Protein AF-A0A355XNL7-F1 (afdb_monomer_lite)

Sequence (136 aa):
MCKVYKLTLAQFTQFLLLFSLAITACKTPAPYTQKDAYKENVQYIKEQAYDNWNKRSNRKNAIVATFFLEKALSLEPDNLEIGLLLSRAYHFEAYYIEPDPAQKDSLFMMGARLATQIVEQSAAYQNAISSVQGDS

Radius of gyration: 28.94 Å; chains: 1; bounding box: 56×78×81 Å

Structure (mmCIF, N/CA/C/O backbone):
data_AF-A0A355XNL7-F1
#
_entry.id   AF-A0A355XNL7-F1
#
loop_
_atom_site.group_PDB
_atom_site.id
_atom_site.type_symbol
_atom_site.label_atom_id
_atom_site.label_alt_id
_atom_site.label_comp_id
_atom_site.label_asym_id
_atom_site.label_entity_id
_atom_site.label_seq_id
_atom_site.pdbx_PDB_ins_code
_atom_site.Cartn_x
_atom_site.Cartn_y
_atom_site.Cartn_z
_atom_site.occupancy
_atom_site.B_iso_or_equiv
_atom_site.auth_seq_id
_atom_site.auth_comp_id
_atom_site.auth_asym_id
_atom_site.auth_atom_id
_atom_site.pdbx_PDB_model_num
ATOM 1 N N . MET A 1 1 ? -17.190 47.965 56.931 1.00 42.31 1 MET A N 1
ATOM 2 C CA . MET A 1 1 ? -18.478 48.288 56.275 1.00 42.31 1 MET A CA 1
ATOM 3 C C . MET A 1 1 ? -18.794 47.196 55.257 1.00 42.31 1 MET A C 1
ATOM 5 O O . MET A 1 1 ? -18.202 47.198 54.187 1.00 42.31 1 MET A O 1
ATOM 9 N N . CYS A 1 2 ? -19.659 46.232 55.591 1.00 42.59 2 CYS A N 1
ATOM 10 C CA . CYS A 1 2 ? -20.098 45.204 54.638 1.00 42.59 2 CYS A CA 1
ATOM 11 C C . CYS A 1 2 ? -21.261 45.746 53.801 1.00 42.59 2 CYS A C 1
ATOM 13 O O . CYS A 1 2 ? -22.306 46.090 54.349 1.00 42.59 2 CYS A O 1
ATOM 15 N N . LYS A 1 3 ? -21.085 45.834 52.478 1.00 47.00 3 LYS A N 1
ATOM 16 C CA . LYS A 1 3 ? -22.185 46.138 51.555 1.00 47.00 3 LYS A CA 1
ATOM 17 C C . LYS A 1 3 ? -23.078 44.902 51.446 1.00 47.00 3 LYS A C 1
ATOM 19 O O . LYS A 1 3 ? -22.677 43.902 50.861 1.00 47.00 3 LYS A O 1
ATOM 24 N N . VAL A 1 4 ? -24.277 44.977 52.016 1.00 55.78 4 VAL A N 1
ATOM 25 C CA . VAL A 1 4 ? -25.323 43.964 51.827 1.00 55.78 4 VAL A CA 1
ATOM 26 C C . VAL A 1 4 ? -25.991 44.245 50.483 1.00 55.78 4 VAL A C 1
ATOM 28 O O . VAL A 1 4 ? -26.731 45.218 50.341 1.00 55.78 4 VAL A O 1
ATOM 31 N N . TYR A 1 5 ? -25.690 43.433 49.472 1.00 61.84 5 TYR A N 1
ATOM 32 C CA . TYR A 1 5 ? -26.332 43.538 48.164 1.00 61.84 5 TYR A CA 1
ATOM 33 C C . TYR A 1 5 ? -27.749 42.956 48.243 1.00 61.84 5 TYR A C 1
ATOM 35 O O . TYR A 1 5 ? -27.927 41.780 48.554 1.00 61.84 5 TYR A O 1
ATOM 43 N N . LYS A 1 6 ? -28.769 43.778 47.964 1.00 60.31 6 LYS A N 1
ATOM 44 C CA . LYS A 1 6 ? -30.149 43.305 47.786 1.00 60.31 6 LYS A CA 1
ATOM 45 C C . LYS A 1 6 ? -30.273 42.707 46.390 1.00 60.31 6 LYS A C 1
ATOM 47 O O . LYS A 1 6 ? -30.495 43.433 45.425 1.00 60.31 6 LYS A O 1
ATOM 52 N N . LEU A 1 7 ? -30.084 41.398 46.288 1.00 64.25 7 LEU A N 1
ATOM 53 C CA . LEU A 1 7 ? -30.334 40.670 45.051 1.00 64.25 7 LEU A CA 1
ATOM 54 C C . LEU A 1 7 ? -31.850 40.574 44.845 1.00 64.25 7 LEU A C 1
ATOM 56 O O . LEU A 1 7 ? -32.567 40.111 45.733 1.00 64.25 7 LEU A O 1
ATOM 60 N N . THR A 1 8 ? -32.359 41.039 43.705 1.00 74.81 8 THR A N 1
ATOM 61 C CA . THR A 1 8 ? -33.786 40.877 43.398 1.00 74.81 8 THR A CA 1
ATOM 62 C C . THR A 1 8 ? -34.079 39.419 43.040 1.00 74.81 8 THR A C 1
ATOM 64 O O . THR A 1 8 ? -33.211 38.703 42.535 1.00 74.81 8 THR A O 1
ATOM 67 N N . LEU A 1 9 ? -35.316 38.963 43.265 1.00 72.06 9 LEU A N 1
ATOM 68 C CA . LEU A 1 9 ? -35.739 37.600 42.914 1.00 72.06 9 LEU A CA 1
ATOM 69 C C . LEU A 1 9 ? -35.471 37.277 41.428 1.00 72.06 9 LEU A C 1
ATOM 71 O O . LEU A 1 9 ? -35.090 36.158 41.091 1.00 72.06 9 LEU A O 1
ATOM 75 N N . ALA A 1 10 ? -35.585 38.280 40.550 1.00 75.31 10 ALA A N 1
ATOM 76 C CA . ALA A 1 10 ? -35.262 38.181 39.125 1.00 75.31 10 ALA A CA 1
ATOM 77 C C . ALA A 1 10 ? -33.758 37.962 38.860 1.00 75.31 10 ALA A C 1
ATOM 79 O O . ALA A 1 10 ? -33.381 37.128 38.044 1.00 75.31 10 ALA A O 1
ATOM 80 N N . GLN A 1 11 ? -32.878 38.661 39.584 1.00 78.19 11 GLN A N 1
ATOM 81 C CA . GLN A 1 11 ? -31.426 38.482 39.458 1.00 78.19 11 GLN A CA 1
ATOM 82 C C . GLN A 1 11 ? -30.971 37.111 39.974 1.00 78.19 11 GLN A C 1
ATOM 84 O O . GLN A 1 11 ? -30.107 36.477 39.370 1.00 78.19 11 GLN A O 1
ATOM 89 N N . PHE A 1 12 ? -31.580 36.626 41.060 1.00 80.56 12 PHE A N 1
ATOM 90 C CA . PHE A 1 12 ? -31.296 35.297 41.604 1.00 80.56 12 PHE A CA 1
ATOM 91 C C . PHE A 1 12 ? -31.745 34.176 40.654 1.00 80.56 12 PHE A C 1
ATOM 93 O O . PHE A 1 12 ? -30.998 33.232 40.405 1.00 80.56 12 PHE A O 1
ATOM 100 N N . THR A 1 13 ? -32.942 34.303 40.075 1.00 80.62 13 THR A N 1
ATOM 101 C CA . THR A 1 13 ? -33.485 33.324 39.116 1.00 80.62 13 THR A CA 1
ATOM 102 C C . THR A 1 13 ? -32.708 33.302 37.801 1.00 80.62 13 THR A C 1
ATOM 104 O O . THR A 1 13 ? -32.428 32.223 37.284 1.00 80.62 13 THR A O 1
ATOM 107 N N . GLN A 1 14 ? -32.274 34.459 37.293 1.00 84.56 14 GLN A N 1
ATOM 108 C CA . GLN A 1 14 ? -31.421 34.535 36.105 1.00 84.56 14 GLN A CA 1
ATOM 109 C C . GLN A 1 14 ? -30.044 33.895 36.337 1.00 84.56 14 GLN A C 1
ATOM 111 O O . GLN A 1 14 ? -29.546 33.176 35.471 1.00 84.56 14 GLN A O 1
ATOM 116 N N . PHE A 1 15 ? -29.446 34.102 37.514 1.00 85.31 15 PHE A N 1
ATOM 117 C CA . PHE A 1 15 ? -28.185 33.457 37.878 1.00 85.31 15 PHE A CA 1
ATOM 118 C C . PHE A 1 15 ? -28.332 31.931 37.967 1.00 85.31 15 PHE A C 1
ATOM 120 O O . PHE A 1 15 ? -27.521 31.203 37.400 1.00 85.31 15 PHE A O 1
ATOM 127 N N . LEU A 1 16 ? -29.402 31.441 38.601 1.00 84.81 16 LEU A N 1
ATOM 128 C CA . LEU A 1 16 ? -29.718 30.010 38.675 1.00 84.81 16 LEU A CA 1
ATOM 129 C C . LEU A 1 16 ? -29.936 29.377 37.295 1.00 84.81 16 LEU A C 1
ATOM 131 O O . LEU A 1 16 ? -29.438 28.281 37.048 1.00 84.81 16 LEU A O 1
ATOM 135 N N . LEU A 1 17 ? -30.627 30.069 36.385 1.00 85.19 17 LEU A N 1
ATOM 136 C CA . LEU A 1 17 ? -30.837 29.603 35.012 1.00 85.19 17 LEU A CA 1
ATOM 137 C C . LEU A 1 17 ? -29.513 29.465 34.254 1.00 85.19 17 LEU A C 1
ATOM 139 O O . LEU A 1 17 ? -29.238 28.403 33.698 1.00 85.19 17 LEU A O 1
ATOM 143 N N . LEU A 1 18 ? -28.662 30.493 34.289 1.00 84.56 18 LEU A N 1
ATOM 144 C CA . LEU A 1 18 ? -27.345 30.455 33.645 1.00 84.56 18 LEU A CA 1
ATOM 145 C C . LEU A 1 18 ? -26.448 29.360 34.237 1.00 84.56 18 LEU A C 1
ATOM 147 O O . LEU A 1 18 ? -25.760 28.659 33.498 1.00 84.56 18 LEU A O 1
ATOM 151 N N . PHE A 1 19 ? -26.503 29.165 35.555 1.00 82.62 19 PHE A N 1
ATOM 152 C CA . PHE A 1 19 ? -25.754 28.110 36.230 1.00 82.62 19 PHE A CA 1
ATOM 153 C C . PHE A 1 19 ? -26.265 26.716 35.833 1.00 82.62 19 PHE A C 1
ATOM 155 O O . PHE A 1 19 ? -25.475 25.841 35.493 1.00 82.62 19 PHE A O 1
ATOM 162 N N . SER A 1 20 ? -27.585 26.514 35.771 1.00 81.94 20 SER A N 1
ATOM 163 C CA . SER A 1 20 ? -28.185 25.243 35.339 1.00 81.94 20 SER A CA 1
ATOM 164 C C . SER A 1 20 ? -27.877 24.892 33.874 1.00 81.94 20 SER A C 1
ATOM 166 O O . SER A 1 20 ? -27.608 23.729 33.561 1.00 81.94 20 SER A O 1
ATOM 168 N N . LEU A 1 21 ? -27.824 25.891 32.986 1.00 80.56 21 LEU A N 1
ATOM 169 C CA . LEU A 1 21 ? -27.401 25.732 31.590 1.00 80.56 21 LEU A CA 1
ATOM 170 C C . LEU A 1 21 ? -25.918 25.351 31.485 1.00 80.56 21 LEU A C 1
ATOM 172 O O . LEU A 1 21 ? -25.564 24.487 30.688 1.00 80.56 21 LEU A O 1
ATOM 176 N N . ALA A 1 22 ? -25.057 25.932 32.324 1.00 78.56 22 ALA A N 1
ATOM 177 C CA . ALA A 1 22 ? -23.636 25.593 32.356 1.00 78.56 22 ALA A CA 1
ATOM 178 C C . ALA A 1 22 ? -23.378 24.152 32.839 1.00 78.56 22 ALA A C 1
ATOM 180 O O . ALA A 1 22 ? -22.511 23.473 32.294 1.00 78.56 22 ALA A O 1
ATOM 181 N N . ILE A 1 23 ? -24.147 23.653 33.818 1.00 74.81 23 ILE A N 1
ATOM 182 C CA . ILE A 1 23 ? -23.968 22.287 34.351 1.00 74.81 23 ILE A CA 1
ATOM 183 C C . ILE A 1 23 ? -24.531 21.224 33.390 1.00 74.81 23 ILE A C 1
ATOM 185 O O . ILE A 1 23 ? -24.000 20.119 33.304 1.00 74.81 23 ILE A O 1
ATOM 189 N N . THR A 1 24 ? -25.591 21.541 32.641 1.00 72.75 24 THR A N 1
ATOM 190 C CA . THR A 1 24 ? -26.227 20.593 31.705 1.00 72.75 24 THR A CA 1
ATOM 191 C C . THR A 1 24 ? -25.536 20.508 30.339 1.00 72.75 24 THR A C 1
ATOM 193 O O . THR A 1 24 ? -25.801 19.569 29.586 1.00 72.75 24 THR A O 1
ATOM 196 N N . ALA A 1 25 ? -24.620 21.432 30.029 1.00 70.75 25 ALA A N 1
ATOM 197 C CA . ALA A 1 25 ? -23.900 21.477 28.754 1.00 70.75 25 ALA A CA 1
ATOM 198 C C . ALA A 1 25 ? -22.768 20.436 28.622 1.00 70.75 25 ALA A C 1
ATOM 200 O O . ALA A 1 25 ? -22.375 20.106 27.504 1.00 70.75 25 ALA A O 1
ATOM 201 N N . CYS A 1 26 ? -22.265 19.869 29.723 1.00 66.50 26 CYS A N 1
ATOM 202 C CA . CYS A 1 26 ? -21.217 18.846 29.686 1.00 66.50 26 CYS A CA 1
ATOM 203 C C . CYS A 1 26 ? -21.810 17.433 29.741 1.00 66.50 26 CYS A C 1
ATOM 205 O O . CYS A 1 26 ? -21.782 16.771 30.776 1.00 66.50 26 CYS A O 1
ATOM 207 N N . LYS A 1 27 ? -22.318 16.938 28.609 1.00 70.12 27 LYS A N 1
ATOM 208 C CA . LYS A 1 27 ? -22.436 15.487 28.410 1.00 70.12 27 LYS A CA 1
ATOM 209 C C . LYS A 1 27 ? -21.090 14.974 27.912 1.00 70.12 27 LYS A C 1
ATOM 211 O O . LYS A 1 27 ? -20.725 15.230 26.768 1.00 70.12 27 LYS A O 1
ATOM 216 N N . THR A 1 28 ? -20.349 14.266 28.759 1.00 67.62 28 THR A N 1
ATOM 217 C CA . THR A 1 28 ? -19.216 13.470 28.284 1.00 67.62 28 THR A CA 1
ATOM 218 C C . THR A 1 28 ? -19.762 12.367 27.372 1.00 67.62 28 THR A C 1
ATOM 220 O O . THR A 1 28 ? -20.700 11.668 27.773 1.00 67.62 28 THR A O 1
ATOM 223 N N . PRO A 1 29 ? -19.248 12.214 26.136 1.00 71.88 29 PRO A N 1
ATOM 224 C CA . PRO A 1 29 ? -19.605 11.080 25.295 1.00 71.88 29 PRO A CA 1
ATOM 225 C C . PRO A 1 29 ? -19.351 9.778 26.056 1.00 71.88 29 PRO A C 1
ATOM 227 O O . PRO A 1 29 ? -18.429 9.706 26.876 1.00 71.88 29 PRO A O 1
ATOM 230 N N . ALA A 1 30 ? -20.165 8.754 25.797 1.00 73.50 30 ALA A N 1
ATOM 231 C CA . ALA A 1 30 ? -19.882 7.429 26.331 1.00 73.50 30 ALA A CA 1
ATOM 232 C C . ALA A 1 30 ? -18.456 7.020 25.912 1.00 73.50 30 ALA A C 1
ATOM 234 O O . ALA A 1 30 ? -18.074 7.281 24.767 1.00 73.50 30 ALA A O 1
ATOM 235 N N . PRO A 1 31 ? -17.654 6.425 26.814 1.00 74.88 31 PRO A N 1
ATOM 236 C CA . PRO A 1 31 ? -16.321 5.974 26.453 1.00 74.88 31 PRO A CA 1
ATOM 237 C C . PRO A 1 31 ? -16.431 4.980 25.298 1.00 74.88 31 PRO A C 1
ATOM 239 O O . PRO A 1 31 ? -17.301 4.106 25.304 1.00 74.88 31 PRO A O 1
ATOM 242 N N . TYR A 1 32 ? -15.557 5.133 24.306 1.00 77.50 32 TYR A N 1
ATOM 243 C CA . TYR A 1 32 ? -15.502 4.228 23.169 1.00 77.50 32 TYR A CA 1
ATOM 244 C C . TYR A 1 32 ? -15.388 2.782 23.636 1.00 77.50 32 TYR A C 1
ATOM 246 O O . TYR A 1 32 ? -14.586 2.458 24.518 1.00 77.50 32 TYR A O 1
ATOM 254 N N . THR A 1 33 ? -16.156 1.891 23.010 1.00 89.31 33 THR A N 1
ATOM 255 C CA . THR A 1 33 ? -15.869 0.467 23.162 1.00 89.31 33 THR A CA 1
ATOM 256 C C . THR A 1 33 ? -14.512 0.175 22.524 1.00 89.31 33 THR A C 1
ATOM 258 O O . THR A 1 33 ? -14.086 0.860 21.593 1.00 89.31 33 THR A O 1
ATOM 261 N N . GLN A 1 34 ? -13.829 -0.878 22.975 1.00 89.88 34 GLN A N 1
ATOM 262 C CA . GLN A 1 34 ? -12.566 -1.302 22.362 1.00 89.88 34 GLN A CA 1
ATOM 263 C C . GLN A 1 34 ? -12.706 -1.524 20.844 1.00 89.88 34 GLN A C 1
ATOM 265 O O . GLN A 1 34 ? -11.791 -1.221 20.081 1.00 89.88 34 GLN A O 1
ATOM 270 N N . LYS A 1 35 ? -13.865 -2.029 20.402 1.00 91.69 35 LYS A N 1
ATOM 271 C CA . LYS A 1 35 ? -14.172 -2.250 18.986 1.00 91.69 35 LYS A CA 1
ATOM 272 C C . LYS A 1 35 ? -14.281 -0.936 18.216 1.00 91.69 35 LYS A C 1
ATOM 274 O O . LYS A 1 35 ? -13.776 -0.854 17.099 1.00 91.69 35 LYS A O 1
ATOM 279 N N . ASP A 1 36 ? -14.927 0.068 18.797 1.00 92.06 36 ASP A N 1
ATOM 280 C CA . ASP A 1 36 ? -15.087 1.372 18.154 1.00 92.06 36 ASP A CA 1
ATOM 281 C C . ASP A 1 36 ? -13.748 2.110 18.092 1.00 92.06 36 ASP A C 1
ATOM 283 O O . ASP A 1 36 ? -13.361 2.570 17.023 1.00 92.06 36 ASP A O 1
ATOM 287 N N . ALA A 1 37 ? -12.973 2.089 19.1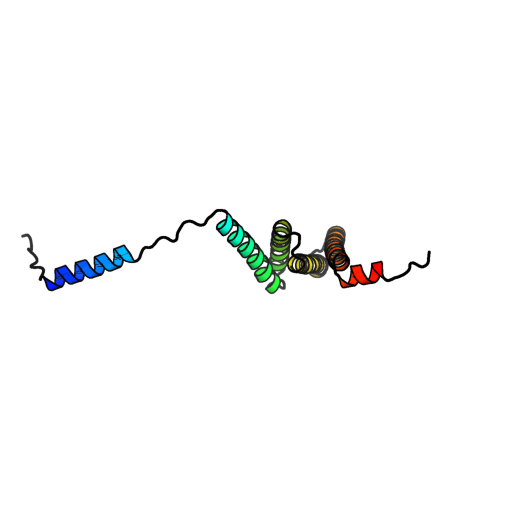80 1.00 90.06 37 ALA A N 1
ATOM 288 C CA . ALA A 1 37 ? -11.623 2.650 19.207 1.00 90.06 37 ALA A CA 1
ATOM 289 C C . ALA A 1 37 ? -10.691 1.985 18.176 1.00 90.06 37 ALA A C 1
ATOM 291 O O . ALA A 1 37 ? -9.912 2.662 17.506 1.00 90.06 37 ALA A O 1
ATOM 292 N N . TYR A 1 38 ? -10.779 0.660 18.008 1.00 93.25 38 TYR A N 1
ATOM 293 C CA . TYR A 1 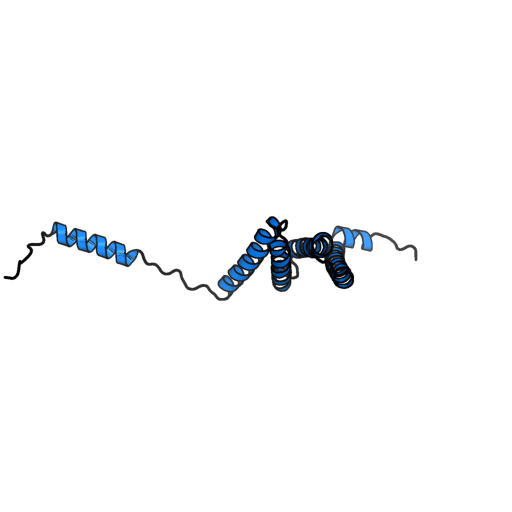38 ? -10.026 -0.045 16.970 1.00 93.25 38 TYR A CA 1
ATOM 294 C C . TYR A 1 38 ? -10.416 0.435 15.568 1.00 93.25 38 TYR A C 1
ATOM 296 O O . TYR A 1 38 ? -9.539 0.763 14.773 1.00 93.25 38 TYR A O 1
ATOM 304 N N . LYS A 1 39 ? -11.719 0.521 15.271 1.00 94.94 39 LYS A N 1
ATOM 305 C CA . LYS A 1 39 ? -12.211 0.994 13.968 1.00 94.94 39 LYS A CA 1
ATOM 306 C C . LYS A 1 39 ? -11.765 2.420 13.663 1.00 94.94 39 LYS A C 1
ATOM 308 O O . LYS A 1 39 ? -11.319 2.676 12.549 1.00 94.94 39 LYS A O 1
ATOM 313 N N . GLU A 1 40 ? -11.857 3.323 14.635 1.00 94.12 40 GLU A N 1
ATOM 314 C CA . GLU A 1 40 ? -11.390 4.702 14.472 1.00 94.12 40 GLU A CA 1
ATOM 315 C C . GLU A 1 40 ? -9.883 4.764 14.219 1.00 94.12 40 GLU A C 1
ATOM 317 O O . GLU A 1 40 ? -9.440 5.519 13.360 1.00 94.12 40 GLU A O 1
ATOM 322 N N . ASN A 1 41 ? -9.090 3.923 14.887 1.00 95.75 41 ASN A N 1
ATOM 323 C CA . ASN A 1 41 ? -7.651 3.853 14.645 1.00 95.75 41 ASN A CA 1
ATOM 324 C C . ASN A 1 41 ? -7.327 3.346 13.227 1.00 95.75 41 ASN A C 1
ATOM 326 O O . ASN A 1 41 ? -6.508 3.941 12.528 1.00 95.75 41 ASN A O 1
ATOM 330 N N . VAL A 1 42 ? -8.002 2.287 12.762 1.00 97.12 42 VAL A N 1
ATOM 331 C CA . VAL A 1 42 ? -7.844 1.809 11.375 1.00 97.12 42 VAL A CA 1
ATOM 332 C C . VAL A 1 42 ? -8.230 2.906 10.380 1.00 97.12 42 VAL A C 1
ATOM 334 O O . VAL A 1 42 ? -7.521 3.131 9.400 1.00 97.12 42 VAL A O 1
ATOM 337 N N . GLN A 1 43 ? -9.321 3.625 10.641 1.00 97.88 43 GLN A N 1
ATOM 338 C CA . GLN A 1 43 ? -9.768 4.721 9.789 1.00 97.88 43 GLN A CA 1
ATOM 339 C C . GLN A 1 43 ? -8.760 5.878 9.759 1.00 97.88 43 GLN A C 1
ATOM 341 O O . GLN A 1 43 ? -8.397 6.337 8.678 1.00 97.88 43 GLN A O 1
ATOM 346 N N . TYR A 1 44 ? -8.233 6.276 10.916 1.00 98.06 44 TYR A N 1
ATOM 347 C CA . TYR A 1 44 ? -7.185 7.287 11.023 1.00 98.06 44 TYR A CA 1
ATOM 348 C C . TYR A 1 44 ? -5.938 6.904 10.213 1.00 98.06 44 TYR A C 1
ATOM 350 O O . TYR A 1 44 ? -5.413 7.718 9.457 1.00 98.06 44 TYR A O 1
ATOM 358 N N . ILE A 1 45 ? -5.485 5.650 10.312 1.00 98.69 45 ILE A N 1
ATOM 359 C CA . ILE A 1 45 ? -4.341 5.138 9.540 1.00 98.69 45 ILE A CA 1
ATOM 360 C C . ILE A 1 45 ? -4.586 5.278 8.030 1.00 98.69 45 ILE A C 1
ATOM 362 O O . ILE A 1 45 ? -3.704 5.749 7.309 1.00 98.69 45 ILE A O 1
ATOM 366 N N . LYS A 1 46 ? -5.787 4.926 7.550 1.00 98.56 46 LYS A N 1
ATOM 367 C CA . LYS A 1 46 ? -6.164 5.073 6.133 1.00 98.56 46 LYS A CA 1
ATOM 368 C C . LYS A 1 46 ? -6.187 6.535 5.694 1.00 98.56 46 LYS A C 1
ATOM 370 O O . LYS A 1 46 ? -5.671 6.869 4.632 1.00 98.56 46 LYS A O 1
ATOM 375 N N . GLU A 1 47 ? -6.723 7.424 6.521 1.00 98.56 47 GLU A N 1
ATOM 376 C CA . GLU A 1 47 ? -6.738 8.861 6.234 1.00 98.56 47 GLU A CA 1
ATOM 377 C C . GLU A 1 47 ? -5.326 9.441 6.140 1.00 98.56 47 GLU A C 1
ATOM 379 O O . GLU A 1 47 ? -5.035 10.192 5.208 1.00 98.56 47 GLU A O 1
ATOM 384 N N . GLN A 1 48 ? -4.423 9.041 7.042 1.00 98.69 48 GLN A N 1
ATOM 385 C CA . GLN A 1 48 ? -3.022 9.449 6.972 1.00 98.69 48 GLN A CA 1
ATOM 386 C C . GLN A 1 48 ? -2.339 8.936 5.700 1.00 98.69 48 GLN A C 1
ATOM 388 O O . GLN A 1 48 ? -1.612 9.698 5.061 1.00 98.69 48 GLN A O 1
ATOM 393 N N . ALA A 1 49 ? -2.596 7.688 5.295 1.00 98.56 49 ALA A N 1
ATOM 394 C CA . ALA A 1 49 ? -2.098 7.145 4.033 1.00 98.56 49 ALA A CA 1
ATOM 395 C C . ALA A 1 49 ? -2.549 7.993 2.833 1.00 98.56 49 ALA A C 1
ATOM 397 O O . ALA A 1 49 ? -1.722 8.438 2.032 1.00 98.56 49 ALA A O 1
ATOM 398 N N . TYR A 1 50 ? -3.852 8.260 2.723 1.00 98.69 50 TYR A N 1
ATOM 399 C CA . TYR A 1 50 ? -4.425 8.969 1.579 1.00 98.69 50 TYR A CA 1
ATOM 400 C C . TYR A 1 50 ? -4.028 10.446 1.526 1.00 98.69 50 TYR A C 1
ATOM 402 O O . TYR A 1 50 ? -3.666 10.943 0.458 1.00 98.69 50 TYR A O 1
ATOM 410 N N . ASP A 1 51 ? -4.049 11.153 2.658 1.00 98.69 51 ASP A N 1
ATOM 411 C CA . ASP A 1 51 ? -3.666 12.566 2.711 1.00 98.69 51 ASP A CA 1
ATOM 412 C C . ASP A 1 51 ? -2.201 12.769 2.294 1.00 98.69 51 ASP A C 1
ATOM 414 O O . ASP A 1 51 ? -1.890 13.640 1.473 1.00 98.69 51 ASP A O 1
ATOM 418 N N . ASN A 1 52 ? -1.303 11.909 2.781 1.00 98.81 52 ASN A N 1
ATOM 419 C CA . ASN A 1 52 ? 0.105 11.946 2.400 1.00 98.81 52 ASN A CA 1
ATOM 420 C C . ASN A 1 52 ? 0.311 11.546 0.930 1.00 98.81 52 ASN A C 1
ATOM 422 O O . ASN A 1 52 ? 1.062 12.215 0.214 1.00 98.81 52 ASN A O 1
ATOM 426 N N . TRP A 1 53 ? -0.402 10.530 0.433 1.00 98.69 53 TRP A N 1
ATOM 427 C CA . TRP A 1 53 ? -0.321 10.117 -0.972 1.00 98.69 53 TRP A CA 1
ATOM 428 C C . TRP A 1 53 ? -0.757 11.224 -1.942 1.00 98.69 53 TRP A C 1
ATOM 430 O O . TRP A 1 53 ? -0.141 11.449 -2.992 1.00 98.69 53 TRP A O 1
ATOM 440 N N . ASN A 1 54 ? -1.800 11.970 -1.581 1.00 98.56 54 ASN A N 1
ATOM 441 C CA . ASN A 1 54 ? -2.270 13.109 -2.368 1.00 98.56 54 ASN A CA 1
ATOM 442 C C . ASN A 1 54 ? -1.236 14.245 -2.419 1.00 98.56 54 ASN A C 1
ATOM 444 O O . ASN A 1 54 ? -1.217 15.021 -3.373 1.00 98.56 54 ASN A O 1
ATOM 448 N N . LYS A 1 55 ? -0.318 14.296 -1.448 1.00 98.56 55 LYS A N 1
ATOM 449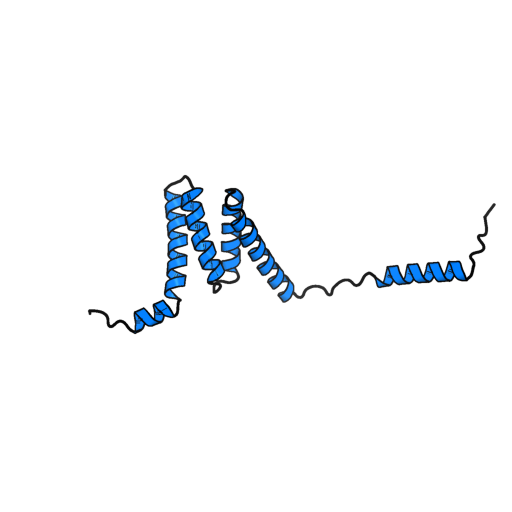 C CA . LYS A 1 55 ? 0.785 15.264 -1.356 1.00 98.56 55 LYS A CA 1
ATOM 450 C C . LYS A 1 55 ? 2.149 14.656 -1.719 1.00 98.56 55 LYS A C 1
ATOM 452 O O . LYS A 1 55 ? 3.179 15.256 -1.401 1.00 98.56 55 LYS A O 1
ATOM 457 N N . ARG A 1 56 ? 2.178 13.497 -2.396 1.00 98.38 56 ARG A N 1
ATOM 458 C CA . ARG A 1 56 ? 3.398 12.715 -2.712 1.00 98.38 56 ARG A CA 1
ATOM 459 C C . ARG A 1 56 ? 4.440 13.425 -3.575 1.00 98.38 56 ARG A C 1
ATOM 461 O O . ARG A 1 56 ? 5.571 12.963 -3.662 1.00 98.38 56 ARG A O 1
ATOM 468 N N . SER A 1 57 ? 4.088 14.536 -4.225 1.00 97.25 57 SER A N 1
ATOM 469 C CA . SER A 1 57 ? 5.077 15.388 -4.901 1.00 97.25 57 SER A CA 1
ATOM 470 C C . SER A 1 57 ? 6.165 15.862 -3.930 1.00 97.25 57 SER A C 1
ATOM 472 O O . SER A 1 57 ? 7.309 16.068 -4.328 1.00 97.25 57 SER A O 1
ATOM 474 N N . ASN A 1 58 ? 5.836 15.969 -2.639 1.00 98.25 58 ASN A N 1
ATOM 475 C CA . ASN A 1 58 ? 6.820 16.030 -1.575 1.00 98.25 58 ASN A CA 1
ATOM 476 C C . ASN A 1 58 ? 7.312 14.613 -1.229 1.00 98.25 58 ASN A C 1
ATOM 478 O O . ASN A 1 58 ? 6.543 13.781 -0.744 1.00 98.25 58 ASN A O 1
ATOM 482 N N . ARG A 1 59 ? 8.620 14.380 -1.398 1.00 97.69 59 ARG A N 1
ATOM 483 C CA . ARG A 1 59 ? 9.296 13.105 -1.104 1.00 97.69 59 ARG A CA 1
ATOM 484 C C . ARG A 1 59 ? 8.943 12.528 0.269 1.00 97.69 59 ARG A C 1
ATOM 486 O O . ARG A 1 59 ? 8.699 11.334 0.381 1.00 97.69 59 ARG A O 1
ATOM 493 N N . LYS A 1 60 ? 8.908 13.360 1.313 1.00 98.00 60 LYS A N 1
ATOM 494 C CA . LYS A 1 60 ? 8.612 12.903 2.676 1.00 98.00 60 LYS A CA 1
ATOM 495 C C . LYS A 1 60 ? 7.183 12.375 2.781 1.00 98.00 60 LYS A C 1
ATOM 497 O O . LYS A 1 60 ? 6.971 11.344 3.404 1.00 98.00 60 LYS A O 1
ATOM 502 N N . ASN A 1 61 ? 6.226 13.053 2.153 1.00 98.75 61 ASN A N 1
ATOM 503 C CA . ASN A 1 61 ? 4.836 12.605 2.159 1.00 98.75 61 ASN A CA 1
ATOM 504 C C . ASN A 1 61 ? 4.673 11.292 1.388 1.00 98.75 61 ASN A C 1
ATOM 506 O O . ASN A 1 61 ? 3.920 10.440 1.828 1.00 98.75 61 ASN A O 1
ATOM 510 N N . ALA A 1 62 ? 5.401 11.081 0.288 1.00 98.62 62 ALA A N 1
ATOM 511 C CA . ALA A 1 62 ? 5.371 9.794 -0.411 1.00 98.62 62 ALA A CA 1
ATO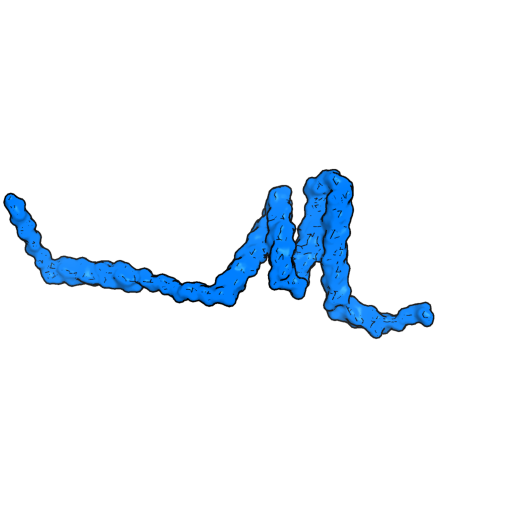M 512 C C . ALA A 1 62 ? 5.825 8.634 0.495 1.00 98.62 62 ALA A C 1
ATOM 514 O O . ALA A 1 62 ? 5.095 7.659 0.628 1.00 98.62 62 ALA A O 1
ATOM 515 N N . ILE A 1 63 ? 6.956 8.797 1.192 1.00 98.44 63 ILE A N 1
ATOM 516 C CA . ILE A 1 6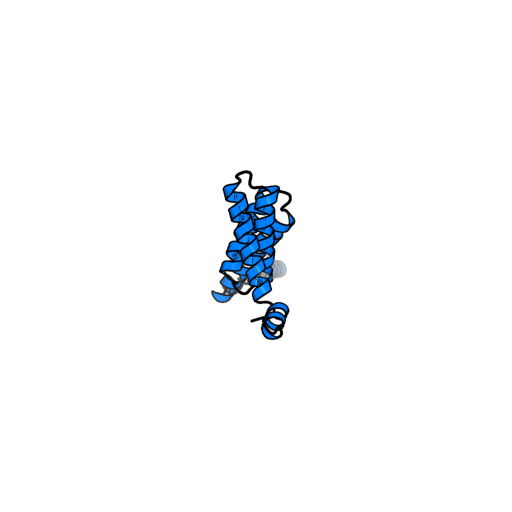3 ? 7.488 7.792 2.132 1.00 98.44 63 ILE A CA 1
ATOM 517 C C . ILE A 1 63 ? 6.504 7.534 3.283 1.00 98.44 63 ILE A C 1
ATOM 519 O O . ILE A 1 63 ? 6.220 6.395 3.647 1.00 98.44 63 ILE A O 1
ATOM 523 N N . VAL A 1 64 ? 5.943 8.602 3.858 1.00 98.69 64 VAL A N 1
ATOM 524 C CA . VAL A 1 64 ? 4.952 8.490 4.939 1.00 98.69 64 VAL A CA 1
ATOM 525 C C . VAL A 1 64 ? 3.670 7.812 4.448 1.00 98.69 64 VAL A C 1
ATOM 527 O O . VAL A 1 64 ? 3.081 7.022 5.184 1.00 98.69 64 VAL A O 1
ATOM 530 N N . ALA A 1 65 ? 3.244 8.081 3.211 1.00 98.81 65 ALA A N 1
ATOM 531 C CA . ALA A 1 65 ? 2.094 7.417 2.616 1.00 98.81 65 ALA A CA 1
ATOM 532 C C . ALA A 1 65 ? 2.320 5.906 2.529 1.00 98.81 65 ALA A C 1
ATOM 534 O O . ALA A 1 65 ? 1.474 5.156 3.004 1.00 98.81 65 ALA A O 1
ATOM 535 N N . THR A 1 66 ? 3.464 5.462 2.001 1.00 98.81 66 THR A N 1
ATOM 536 C CA . THR A 1 66 ? 3.814 4.035 1.919 1.00 98.81 66 THR A CA 1
ATOM 537 C C . THR A 1 66 ? 3.813 3.380 3.291 1.00 98.81 66 THR A C 1
ATOM 539 O O . THR A 1 66 ? 3.159 2.358 3.463 1.00 98.81 66 THR A O 1
ATOM 542 N N . PHE A 1 67 ? 4.423 4.011 4.298 1.00 98.62 67 PHE A N 1
ATOM 543 C CA . PHE A 1 67 ? 4.402 3.505 5.673 1.00 98.62 67 PHE A CA 1
ATOM 544 C C . PHE A 1 67 ? 2.974 3.287 6.205 1.00 98.62 67 PHE A C 1
ATOM 546 O O . PHE A 1 67 ? 2.650 2.232 6.758 1.00 98.62 67 PHE A O 1
ATOM 553 N N . PHE A 1 68 ? 2.085 4.271 6.040 1.00 98.81 68 PHE A N 1
ATOM 554 C CA . PHE A 1 68 ? 0.702 4.119 6.494 1.00 98.81 68 PHE A CA 1
ATOM 555 C C . PHE A 1 68 ? -0.086 3.116 5.647 1.00 98.81 68 PHE A C 1
ATOM 557 O O . PHE A 1 68 ? -0.942 2.428 6.196 1.00 98.81 68 PHE A O 1
ATOM 564 N N . LEU A 1 69 ? 0.211 2.983 4.353 1.00 98.88 69 LEU A N 1
ATOM 565 C CA . LEU A 1 69 ? -0.394 1.979 3.476 1.00 98.88 69 LEU A CA 1
ATOM 566 C C . LEU A 1 69 ? 0.009 0.555 3.872 1.00 98.88 69 LEU A C 1
ATOM 568 O O . LEU A 1 69 ? -0.860 -0.308 3.962 1.00 98.88 69 LEU A O 1
ATOM 572 N N . GLU A 1 70 ? 1.285 0.314 4.184 1.00 98.62 70 GLU A N 1
ATOM 573 C CA . GLU A 1 70 ? 1.759 -0.963 4.737 1.00 98.62 70 GLU A CA 1
ATOM 574 C C . GLU A 1 70 ? 1.010 -1.301 6.025 1.00 98.62 70 GLU A C 1
ATOM 576 O O . GLU A 1 70 ? 0.512 -2.417 6.208 1.00 98.62 70 GLU A O 1
ATOM 581 N N . LYS A 1 71 ? 0.869 -0.310 6.913 1.00 98.62 71 LYS A N 1
ATOM 582 C CA . LYS A 1 71 ? 0.140 -0.500 8.162 1.00 98.62 71 LYS A CA 1
ATOM 583 C C . LYS A 1 71 ? -1.340 -0.779 7.919 1.00 98.62 71 LYS A C 1
ATOM 585 O O . LYS A 1 71 ? -1.888 -1.678 8.556 1.00 98.62 71 LYS A O 1
ATOM 590 N N . ALA A 1 72 ? -1.976 -0.042 7.017 1.00 98.50 72 ALA A N 1
ATOM 591 C CA . ALA A 1 72 ? -3.381 -0.219 6.686 1.00 98.50 72 ALA A CA 1
ATOM 592 C C . ALA A 1 72 ? -3.640 -1.613 6.097 1.00 98.50 72 ALA A C 1
ATOM 594 O O . ALA A 1 72 ? -4.541 -2.307 6.562 1.00 98.50 72 ALA A O 1
ATOM 595 N N . LEU A 1 73 ? -2.793 -2.070 5.169 1.00 98.12 73 LEU A N 1
ATOM 596 C CA . LEU A 1 73 ? -2.899 -3.405 4.581 1.00 98.12 73 LEU A CA 1
ATOM 597 C C . LEU A 1 73 ? -2.655 -4.507 5.621 1.00 98.12 73 LEU A C 1
ATOM 599 O O . LEU A 1 73 ? -3.332 -5.524 5.605 1.00 98.12 73 LEU A O 1
ATOM 603 N N . SER A 1 74 ? -1.748 -4.298 6.584 1.00 98.06 74 SER A N 1
ATOM 604 C CA . SER A 1 74 ? -1.541 -5.265 7.676 1.00 98.06 74 SER A CA 1
ATOM 605 C C . SER A 1 74 ? -2.773 -5.451 8.576 1.00 98.06 74 SER A C 1
ATOM 607 O O . SER A 1 74 ? -2.918 -6.490 9.216 1.00 98.06 74 SER A O 1
ATOM 609 N N . LEU A 1 75 ? -3.641 -4.435 8.656 1.00 97.44 75 LEU A N 1
ATOM 610 C CA . LEU A 1 75 ? -4.871 -4.450 9.453 1.00 97.44 75 LEU A CA 1
ATOM 611 C C . LEU A 1 75 ? -6.075 -4.948 8.642 1.00 97.44 75 LEU A C 1
ATOM 613 O O . LEU A 1 75 ? -6.963 -5.583 9.205 1.00 97.44 75 LEU A O 1
ATOM 617 N N . GLU A 1 76 ? -6.097 -4.671 7.339 1.00 96.06 76 GLU A N 1
ATOM 618 C CA . GLU A 1 76 ? -7.136 -5.083 6.393 1.00 96.06 76 GLU A CA 1
ATOM 619 C C . GLU A 1 76 ? -6.489 -5.804 5.184 1.00 96.06 76 GLU A C 1
ATOM 621 O O . GLU A 1 76 ? -6.429 -5.231 4.096 1.00 96.06 76 GLU A O 1
ATOM 626 N N . PRO A 1 77 ? -5.985 -7.046 5.342 1.00 95.06 77 PRO A N 1
ATOM 627 C CA . PRO A 1 77 ? -5.179 -7.727 4.315 1.00 95.06 77 PRO A CA 1
ATOM 628 C C . PRO A 1 77 ? -5.939 -8.026 3.020 1.00 95.06 77 PRO A C 1
ATOM 630 O O . PRO A 1 77 ? -5.336 -8.065 1.951 1.00 95.06 77 PRO A O 1
ATOM 633 N N . ASP A 1 78 ? -7.261 -8.168 3.102 1.00 93.25 78 ASP A N 1
ATOM 634 C CA . ASP A 1 78 ? -8.129 -8.423 1.948 1.00 93.25 78 ASP A CA 1
ATOM 635 C C . ASP A 1 78 ? -8.572 -7.124 1.241 1.00 93.25 78 ASP A C 1
ATOM 637 O O . ASP A 1 78 ? -9.357 -7.150 0.290 1.00 93.25 78 ASP A O 1
ATOM 641 N N . ASN A 1 79 ? -8.101 -5.956 1.700 1.00 95.06 79 ASN A N 1
ATOM 642 C CA . ASN A 1 79 ? -8.443 -4.672 1.100 1.00 95.06 79 ASN A CA 1
ATOM 643 C C . ASN A 1 79 ? -7.609 -4.419 -0.168 1.00 95.06 79 ASN A C 1
ATOM 645 O O . ASN A 1 79 ? -6.541 -3.800 -0.141 1.00 95.06 79 ASN A O 1
ATOM 649 N N . LEU A 1 80 ? -8.141 -4.880 -1.303 1.00 93.69 80 LEU A N 1
ATOM 650 C CA . LEU A 1 80 ? -7.501 -4.768 -2.617 1.00 93.69 80 LEU A CA 1
ATOM 651 C C . LEU A 1 80 ? -7.214 -3.319 -3.037 1.00 93.69 80 LEU A C 1
ATOM 653 O O . LEU A 1 80 ? -6.248 -3.077 -3.757 1.00 93.69 80 LEU A O 1
ATOM 657 N N . GLU A 1 81 ? -8.020 -2.349 -2.598 1.00 94.81 81 GLU A N 1
ATOM 658 C CA . GLU A 1 81 ? -7.806 -0.934 -2.921 1.00 94.81 81 GLU A CA 1
ATOM 659 C C . GLU A 1 81 ? -6.535 -0.403 -2.249 1.00 94.81 81 GLU A C 1
ATOM 661 O O . GLU A 1 81 ? -5.689 0.210 -2.908 1.00 94.81 81 GLU A O 1
ATOM 666 N N . ILE A 1 82 ? -6.361 -0.703 -0.958 1.00 97.81 82 ILE A N 1
ATOM 667 C CA . ILE A 1 82 ? -5.149 -0.351 -0.210 1.00 97.81 82 ILE A CA 1
ATOM 668 C C . ILE A 1 82 ? -3.944 -1.071 -0.804 1.00 97.81 82 ILE A C 1
ATOM 670 O O . ILE A 1 82 ? -2.911 -0.441 -1.025 1.00 97.81 82 ILE A O 1
ATOM 674 N N . GLY A 1 83 ? -4.080 -2.363 -1.115 1.00 97.88 83 GLY A N 1
ATOM 675 C CA . GLY A 1 83 ? -3.014 -3.133 -1.751 1.00 97.88 83 GLY A CA 1
ATOM 676 C C . GLY A 1 83 ? -2.589 -2.531 -3.094 1.00 97.88 83 GLY A C 1
ATOM 677 O O . GLY A 1 83 ? -1.401 -2.339 -3.357 1.00 97.88 83 GLY A O 1
ATOM 678 N N . LEU A 1 84 ? -3.548 -2.143 -3.936 1.00 97.62 84 LEU A N 1
ATOM 679 C CA . LEU A 1 84 ? -3.254 -1.529 -5.228 1.00 97.62 84 LEU A CA 1
ATOM 680 C C . LEU A 1 84 ? -2.566 -0.170 -5.063 1.00 97.62 84 LEU A C 1
ATOM 682 O O . LEU A 1 84 ? -1.639 0.157 -5.811 1.00 97.62 84 LEU A O 1
ATOM 686 N N . LEU A 1 85 ? -3.003 0.630 -4.091 1.00 98.56 85 LEU A N 1
ATOM 687 C CA . LEU A 1 85 ? -2.377 1.914 -3.815 1.00 98.56 85 LEU A CA 1
ATOM 688 C C . LEU A 1 85 ? -0.961 1.750 -3.246 1.00 98.56 85 LEU A C 1
ATOM 690 O O . LEU A 1 85 ? -0.060 2.465 -3.681 1.00 98.56 85 LEU A O 1
ATOM 694 N N . LEU A 1 86 ? -0.741 0.779 -2.357 1.00 98.81 86 LEU A N 1
ATOM 695 C CA . LEU A 1 86 ? 0.582 0.436 -1.834 1.00 98.81 86 LEU A CA 1
ATOM 696 C C . LEU A 1 86 ? 1.526 -0.013 -2.954 1.00 98.81 86 LEU A C 1
ATOM 698 O O . LEU A 1 86 ? 2.664 0.445 -3.022 1.00 98.81 86 LEU A O 1
ATOM 702 N N . SER A 1 87 ? 1.038 -0.828 -3.893 1.00 98.75 87 SER A N 1
ATOM 703 C CA . SER A 1 87 ? 1.814 -1.234 -5.069 1.00 98.75 87 SER A CA 1
ATOM 704 C C . SER A 1 87 ? 2.304 -0.023 -5.877 1.00 98.75 87 SER A C 1
ATOM 706 O O . SER A 1 87 ? 3.483 0.073 -6.233 1.00 98.75 87 SER A O 1
ATOM 708 N N . ARG A 1 88 ? 1.419 0.956 -6.106 1.00 98.69 88 ARG A N 1
ATOM 709 C CA . ARG A 1 88 ? 1.767 2.221 -6.773 1.00 98.69 88 ARG A CA 1
ATOM 710 C C . ARG A 1 88 ? 2.736 3.062 -5.949 1.00 98.69 88 ARG A C 1
ATOM 712 O O . ARG A 1 88 ? 3.584 3.731 -6.536 1.00 98.69 88 ARG A O 1
ATOM 719 N N . ALA A 1 89 ? 2.607 3.045 -4.626 1.00 98.81 89 ALA A N 1
ATOM 720 C CA . ALA A 1 89 ? 3.478 3.790 -3.732 1.00 98.81 89 ALA A CA 1
ATOM 721 C C . ALA A 1 89 ? 4.913 3.250 -3.765 1.00 98.81 89 ALA A C 1
ATOM 723 O O . ALA A 1 89 ? 5.837 4.027 -4.001 1.00 98.81 89 ALA A O 1
ATOM 724 N N . TYR A 1 90 ? 5.089 1.925 -3.717 1.00 98.88 90 TYR A N 1
ATOM 725 C CA . TYR A 1 90 ? 6.395 1.295 -3.918 1.00 98.88 90 TYR A CA 1
ATOM 726 C C . TYR A 1 90 ? 7.017 1.645 -5.270 1.00 98.88 90 TYR A C 1
ATOM 728 O O . TYR A 1 90 ? 8.178 2.047 -5.330 1.00 98.88 90 TYR A O 1
ATOM 736 N N . HIS A 1 91 ? 6.247 1.555 -6.360 1.00 98.69 91 HIS A N 1
ATOM 737 C CA . HIS A 1 91 ? 6.743 1.952 -7.679 1.00 98.69 91 HIS A CA 1
ATOM 738 C C . HIS A 1 91 ? 7.151 3.434 -7.710 1.00 98.69 91 HIS A C 1
ATOM 740 O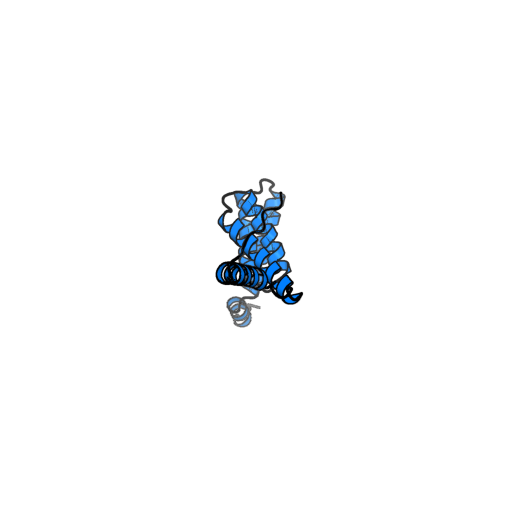 O . HIS A 1 91 ? 8.175 3.792 -8.291 1.00 98.69 91 HIS A O 1
ATOM 746 N N . PHE A 1 92 ? 6.349 4.317 -7.108 1.00 98.75 92 PHE A N 1
ATOM 747 C CA . PHE A 1 92 ? 6.643 5.746 -7.057 1.00 98.75 92 PHE A CA 1
ATOM 748 C C . PHE A 1 92 ? 7.941 6.027 -6.293 1.00 98.75 92 PHE A C 1
ATOM 750 O O . PHE A 1 92 ? 8.775 6.790 -6.780 1.00 98.75 92 PHE A O 1
ATOM 757 N N . GLU A 1 93 ? 8.136 5.394 -5.137 1.00 98.62 93 GLU A N 1
ATOM 758 C CA . GLU A 1 93 ? 9.370 5.534 -4.369 1.00 98.62 93 GLU A CA 1
ATOM 759 C C . GLU A 1 93 ? 10.587 5.020 -5.130 1.00 98.62 93 GLU A C 1
ATOM 761 O O . GLU A 1 93 ? 11.573 5.748 -5.256 1.00 98.62 93 GLU A O 1
ATOM 766 N N . ALA A 1 94 ? 10.490 3.827 -5.719 1.00 98.56 94 ALA A N 1
ATOM 767 C CA . ALA A 1 94 ? 11.560 3.254 -6.527 1.00 98.56 94 ALA A CA 1
ATOM 768 C C . ALA A 1 94 ? 11.961 4.186 -7.676 1.00 98.56 94 ALA A C 1
ATOM 770 O O . ALA A 1 94 ? 13.139 4.404 -7.951 1.00 98.56 94 ALA A O 1
ATOM 771 N N . TYR A 1 95 ? 10.974 4.744 -8.375 1.00 98.31 95 TYR A N 1
ATOM 772 C CA . TYR A 1 95 ? 11.237 5.502 -9.588 1.00 98.31 95 TYR A CA 1
ATOM 773 C C . TYR A 1 95 ? 11.712 6.933 -9.306 1.00 98.31 95 TYR A C 1
ATOM 775 O O . TYR A 1 95 ? 12.653 7.404 -9.946 1.00 98.31 95 TYR A O 1
ATOM 783 N N . TYR A 1 96 ? 11.068 7.635 -8.370 1.00 98.19 96 TYR A N 1
ATOM 784 C CA . TYR A 1 96 ? 11.257 9.079 -8.179 1.00 98.19 96 TYR A CA 1
ATOM 785 C C . TYR A 1 96 ? 12.090 9.456 -6.948 1.00 98.19 96 TYR A C 1
ATOM 787 O O . TYR A 1 96 ? 12.535 10.603 -6.849 1.00 98.19 96 TYR A O 1
ATOM 795 N N . ILE A 1 97 ? 12.270 8.549 -5.984 1.00 98.00 97 ILE A N 1
ATOM 796 C CA . ILE A 1 97 ? 12.814 8.892 -4.664 1.00 98.00 97 ILE A CA 1
ATOM 797 C C . ILE A 1 97 ? 14.120 8.165 -4.385 1.00 98.00 97 ILE A C 1
ATOM 799 O O . ILE A 1 97 ? 15.110 8.837 -4.078 1.00 98.00 97 ILE A O 1
ATOM 803 N N . GLU A 1 98 ? 14.116 6.839 -4.467 1.00 98.12 98 GLU A N 1
ATOM 804 C CA . GLU A 1 98 ? 15.225 5.998 -4.031 1.00 98.12 98 GLU A CA 1
ATOM 805 C C . GLU A 1 98 ? 16.410 6.104 -5.007 1.00 98.12 98 GLU A C 1
ATOM 807 O O . GLU A 1 98 ? 16.249 5.816 -6.196 1.00 98.12 98 GLU A O 1
ATOM 812 N N . PRO A 1 99 ? 17.591 6.565 -4.557 1.00 97.44 99 PRO A N 1
ATOM 813 C CA . PRO A 1 99 ? 18.776 6.627 -5.407 1.00 97.44 99 PRO A CA 1
ATOM 814 C C . PRO A 1 99 ? 19.535 5.297 -5.501 1.00 97.44 99 PRO A C 1
ATOM 816 O O . PRO A 1 99 ? 20.211 5.081 -6.508 1.00 97.44 99 PRO A O 1
ATOM 819 N N . ASP A 1 100 ? 19.469 4.433 -4.483 1.00 98.44 100 ASP A N 1
ATOM 820 C CA . ASP A 1 100 ? 20.241 3.193 -4.439 1.00 98.44 100 ASP A CA 1
ATOM 821 C C . ASP A 1 100 ? 19.629 2.116 -5.354 1.00 98.44 100 ASP A C 1
ATOM 823 O O . ASP A 1 100 ? 18.470 1.737 -5.167 1.00 98.44 100 ASP A O 1
ATOM 827 N N . PRO A 1 101 ? 20.382 1.571 -6.328 1.00 98.12 101 PRO A N 1
ATOM 828 C CA . PRO A 1 101 ? 19.847 0.597 -7.276 1.00 98.12 101 PRO A CA 1
ATOM 829 C C . PRO A 1 101 ? 19.252 -0.663 -6.634 1.00 98.12 101 PRO A C 1
ATOM 831 O O . PRO A 1 101 ? 18.210 -1.134 -7.082 1.00 98.12 101 PRO A O 1
ATOM 834 N N . ALA A 1 102 ? 19.866 -1.199 -5.576 1.00 98.31 102 ALA A N 1
ATOM 835 C CA . ALA A 1 102 ? 19.388 -2.431 -4.949 1.00 98.31 102 ALA A CA 1
ATOM 836 C C . ALA A 1 102 ? 18.073 -2.204 -4.183 1.00 98.31 102 ALA A C 1
ATOM 838 O O . ALA A 1 102 ? 17.156 -3.034 -4.228 1.00 98.31 102 ALA A O 1
ATOM 839 N N . GLN A 1 103 ? 17.947 -1.057 -3.513 1.00 98.31 103 GLN A N 1
ATOM 840 C CA . GLN A 1 103 ? 16.698 -0.665 -2.864 1.00 98.31 103 GLN A CA 1
ATOM 841 C C . GLN A 1 103 ? 15.593 -0.364 -3.886 1.00 98.31 103 GLN A C 1
ATOM 843 O O . GLN A 1 103 ? 14.455 -0.792 -3.683 1.00 98.31 103 GLN A O 1
ATOM 848 N N . LYS A 1 104 ? 15.914 0.279 -5.018 1.00 98.31 104 LYS A N 1
ATOM 849 C CA . LYS A 1 104 ? 14.956 0.480 -6.122 1.00 98.31 104 LYS A CA 1
ATOM 850 C C . LYS A 1 104 ? 14.386 -0.838 -6.630 1.00 98.31 104 LYS A C 1
ATOM 852 O O . LYS A 1 104 ? 13.168 -0.962 -6.745 1.00 98.31 104 LYS A O 1
ATOM 857 N N . ASP A 1 105 ? 15.244 -1.817 -6.903 1.00 98.56 105 ASP A N 1
ATOM 858 C CA . ASP A 1 105 ? 14.815 -3.134 -7.384 1.00 98.56 105 ASP A CA 1
ATOM 859 C C . ASP A 1 105 ? 13.917 -3.836 -6.363 1.00 98.56 105 ASP A C 1
ATOM 861 O O . ASP A 1 105 ? 12.895 -4.424 -6.721 1.00 98.56 105 ASP A O 1
ATOM 865 N N . SER A 1 106 ? 14.247 -3.711 -5.076 1.00 98.56 106 SER A N 1
ATOM 866 C CA . SER A 1 106 ? 13.428 -4.251 -3.990 1.00 98.56 106 SER A CA 1
ATOM 867 C C . SER A 1 106 ? 12.039 -3.611 -3.959 1.00 98.56 106 SER A C 1
ATOM 869 O O . SER A 1 106 ? 11.034 -4.321 -3.906 1.00 98.56 106 SER A O 1
ATOM 871 N N . LEU A 1 107 ? 11.960 -2.282 -4.056 1.00 98.75 107 LEU A N 1
ATOM 872 C CA . LEU A 1 107 ? 10.696 -1.546 -4.107 1.00 98.75 107 LEU A CA 1
ATOM 873 C C . LEU A 1 107 ? 9.868 -1.925 -5.345 1.00 98.75 107 LEU A C 1
ATOM 875 O O . LEU A 1 107 ? 8.686 -2.249 -5.215 1.00 98.75 107 LEU A O 1
ATOM 879 N N . PHE A 1 108 ? 10.474 -1.976 -6.535 1.00 98.75 108 PHE A N 1
ATOM 880 C CA . PHE A 1 108 ? 9.779 -2.436 -7.741 1.00 98.75 108 PHE A CA 1
ATOM 881 C C . PHE A 1 108 ? 9.243 -3.858 -7.586 1.00 98.75 108 PHE A C 1
ATOM 883 O O . PHE A 1 108 ? 8.092 -4.120 -7.937 1.00 98.75 108 PHE A O 1
ATOM 890 N N . MET A 1 109 ? 10.039 -4.763 -7.016 1.00 98.69 109 MET A N 1
ATOM 891 C CA . MET A 1 109 ? 9.632 -6.141 -6.763 1.00 98.69 109 MET A CA 1
ATOM 892 C C . MET A 1 109 ? 8.454 -6.216 -5.782 1.00 98.69 109 MET A C 1
ATOM 894 O O . MET A 1 109 ? 7.507 -6.962 -6.027 1.00 98.69 109 MET A O 1
ATOM 898 N N . MET A 1 110 ? 8.475 -5.440 -4.694 1.00 98.50 110 MET A N 1
ATOM 899 C CA . MET A 1 110 ? 7.363 -5.382 -3.737 1.00 98.50 110 MET A CA 1
ATOM 900 C C . MET A 1 110 ? 6.079 -4.879 -4.404 1.00 98.50 110 MET A C 1
ATOM 902 O O . MET A 1 110 ? 5.031 -5.515 -4.281 1.00 98.50 110 MET A O 1
ATOM 906 N N . GLY A 1 111 ? 6.170 -3.798 -5.185 1.00 98.50 111 GLY A N 1
ATOM 907 C CA . GLY A 1 111 ? 5.034 -3.271 -5.937 1.00 98.50 111 GLY A CA 1
ATOM 908 C C . GLY A 1 111 ? 4.477 -4.267 -6.955 1.00 98.50 111 GLY A C 1
ATOM 909 O O . GLY A 1 111 ? 3.264 -4.487 -7.001 1.00 98.50 111 GLY A O 1
ATOM 910 N N . ALA A 1 112 ? 5.348 -4.910 -7.734 1.00 98.44 112 ALA A N 1
ATOM 911 C CA . ALA A 1 112 ? 4.964 -5.881 -8.755 1.00 98.44 112 ALA A CA 1
ATOM 912 C C . ALA A 1 112 ? 4.314 -7.134 -8.156 1.00 98.44 112 ALA A C 1
ATOM 914 O O . ALA A 1 112 ? 3.292 -7.592 -8.667 1.00 98.44 112 ALA A O 1
ATOM 915 N N . ARG A 1 113 ? 4.856 -7.665 -7.052 1.00 97.94 113 ARG A N 1
ATOM 916 C CA . ARG A 1 113 ? 4.277 -8.821 -6.350 1.00 97.94 113 ARG A CA 1
ATOM 917 C C . ARG A 1 113 ? 2.867 -8.525 -5.870 1.00 97.94 113 ARG A C 1
ATOM 919 O O . ARG A 1 113 ? 1.966 -9.311 -6.136 1.00 97.94 113 ARG A O 1
ATOM 926 N N . LEU A 1 114 ? 2.670 -7.373 -5.233 1.00 97.06 114 LEU A N 1
ATOM 927 C CA . LEU A 1 114 ? 1.363 -6.987 -4.716 1.00 97.06 114 LEU A CA 1
ATOM 928 C C . LEU A 1 114 ? 0.344 -6.780 -5.846 1.00 97.06 114 LEU A C 1
ATOM 930 O O . LEU A 1 114 ? -0.776 -7.276 -5.765 1.00 97.06 114 LEU A O 1
ATOM 934 N N . ALA A 1 115 ? 0.741 -6.123 -6.942 1.00 96.88 115 ALA A N 1
ATOM 935 C CA . ALA A 1 115 ? -0.117 -5.980 -8.120 1.00 96.88 115 ALA A CA 1
ATOM 936 C C . ALA A 1 115 ? -0.482 -7.337 -8.739 1.00 96.88 115 ALA A C 1
ATOM 938 O O . ALA A 1 115 ? -1.641 -7.563 -9.077 1.00 96.88 115 ALA A O 1
ATOM 939 N N . THR A 1 116 ? 0.495 -8.238 -8.858 1.00 96.56 116 THR A N 1
ATOM 940 C CA . THR A 1 116 ? 0.287 -9.587 -9.400 1.00 96.56 116 THR A CA 1
ATOM 941 C C . THR A 1 116 ? -0.702 -10.364 -8.541 1.00 96.56 116 THR A C 1
ATOM 943 O O . THR A 1 116 ? -1.691 -10.855 -9.070 1.00 96.56 116 THR A O 1
ATOM 946 N N . GLN A 1 117 ? -0.512 -10.378 -7.219 1.00 94.56 117 GLN A N 1
ATOM 947 C CA . GLN A 1 117 ? -1.425 -11.038 -6.281 1.00 94.56 117 GLN A CA 1
ATOM 948 C C . GLN A 1 117 ? -2.863 -10.518 -6.409 1.00 94.56 117 GLN A C 1
ATOM 950 O O . GLN A 1 117 ? -3.807 -11.304 -6.423 1.00 94.56 117 GLN A O 1
ATOM 955 N N . ILE A 1 118 ? -3.044 -9.201 -6.550 1.00 94.38 118 ILE A N 1
ATOM 956 C CA . ILE A 1 118 ? -4.371 -8.595 -6.735 1.00 94.38 118 ILE A CA 1
ATOM 957 C C . ILE A 1 118 ? -5.004 -9.039 -8.061 1.00 94.38 118 ILE A C 1
ATOM 959 O O . ILE A 1 118 ? -6.191 -9.363 -8.101 1.00 94.38 118 ILE A O 1
ATOM 963 N N . VAL A 1 119 ? -4.229 -9.063 -9.151 1.00 94.06 119 VAL A N 1
ATOM 964 C CA . VAL A 1 119 ? -4.709 -9.537 -10.458 1.00 94.06 119 VAL A CA 1
ATOM 965 C C . VAL A 1 119 ? -5.087 -11.011 -10.385 1.00 94.06 119 VAL A C 1
ATOM 967 O O . VAL A 1 119 ? -6.175 -11.368 -10.834 1.00 94.06 119 VAL A O 1
ATOM 970 N N . GLU A 1 120 ? -4.243 -11.843 -9.780 1.00 92.31 120 GLU A N 1
ATOM 971 C CA . GLU A 1 120 ? -4.479 -13.276 -9.607 1.00 92.31 120 GLU A CA 1
ATOM 972 C C . GLU A 1 120 ? -5.763 -13.548 -8.821 1.00 92.31 120 GLU A C 1
ATOM 974 O O . GLU A 1 120 ? -6.508 -14.458 -9.162 1.00 92.31 120 GLU A O 1
ATOM 979 N N . GLN A 1 121 ? -6.087 -12.732 -7.819 1.00 90.00 121 GLN A N 1
ATOM 980 C CA . GLN A 1 121 ? -7.326 -12.864 -7.043 1.00 90.00 121 GLN A CA 1
ATOM 981 C C . GLN A 1 121 ? -8.575 -12.346 -7.774 1.00 90.00 121 GLN A C 1
ATOM 983 O O . GLN A 1 121 ? -9.698 -12.567 -7.316 1.00 90.00 121 GLN A O 1
ATOM 988 N N . SER A 1 122 ? -8.421 -11.655 -8.905 1.00 89.12 122 SER A N 1
ATOM 989 C CA . SER A 1 122 ? -9.560 -11.098 -9.632 1.00 89.12 122 SER A CA 1
ATOM 990 C C . SER A 1 122 ? -10.405 -12.188 -10.297 1.00 89.12 122 SER A C 1
ATOM 992 O O . SER A 1 122 ? -9.892 -13.145 -10.878 1.00 89.12 122 SER A O 1
ATOM 994 N N . ALA A 1 123 ? -11.728 -12.000 -10.298 1.00 90.12 123 ALA A N 1
ATOM 995 C CA . ALA A 1 123 ? -12.647 -12.921 -10.968 1.00 90.12 123 ALA A CA 1
ATOM 996 C C . ALA A 1 123 ? -12.332 -13.069 -12.466 1.00 90.12 123 ALA A C 1
ATOM 998 O O . ALA A 1 123 ? -12.450 -14.156 -13.018 1.00 90.12 123 ALA A O 1
ATOM 999 N N . ALA A 1 124 ? -11.892 -11.991 -13.123 1.00 89.81 124 ALA A N 1
ATOM 1000 C CA . ALA A 1 124 ? -11.499 -12.027 -14.528 1.00 89.81 124 ALA A CA 1
ATOM 1001 C C . ALA A 1 124 ? -10.316 -12.977 -14.765 1.00 89.81 124 ALA A C 1
ATOM 1003 O O . ALA A 1 124 ? -10.379 -13.808 -15.669 1.00 89.81 124 ALA A O 1
ATOM 1004 N N . TYR A 1 125 ? -9.275 -12.892 -13.932 1.00 90.44 125 TYR A N 1
ATOM 1005 C CA . TYR A 1 125 ? -8.123 -13.785 -14.018 1.00 90.44 125 TYR A CA 1
ATOM 1006 C C . TYR A 1 125 ? -8.508 -15.236 -13.711 1.00 90.44 125 TYR A C 1
ATOM 1008 O O . TYR A 1 125 ? -8.188 -16.133 -14.487 1.00 90.44 125 TYR A O 1
ATOM 1016 N N . GLN A 1 126 ? -9.261 -15.463 -12.631 1.00 91.62 126 GLN A N 1
ATOM 1017 C CA . GLN A 1 126 ? -9.722 -16.798 -12.232 1.00 91.62 126 GLN A CA 1
ATOM 1018 C C . GLN A 1 126 ? -10.617 -17.453 -13.299 1.00 91.62 126 GLN A C 1
ATOM 1020 O O . GLN A 1 126 ? -10.509 -18.649 -13.573 1.00 91.62 126 GLN A O 1
ATOM 1025 N N . ASN A 1 127 ? -11.464 -16.671 -13.971 1.00 91.75 127 ASN A N 1
ATOM 1026 C CA . ASN A 1 127 ? -12.270 -17.155 -15.091 1.00 91.75 127 ASN A CA 1
ATOM 1027 C C . ASN A 1 127 ? -11.412 -17.451 -16.326 1.00 91.75 127 ASN A C 1
ATOM 1029 O O . ASN A 1 127 ? -11.620 -18.462 -16.992 1.00 91.75 127 ASN A O 1
ATOM 1033 N N . ALA A 1 128 ? -10.441 -16.593 -16.643 1.00 89.50 128 ALA A N 1
ATOM 1034 C CA . ALA A 1 128 ? -9.552 -16.809 -17.779 1.00 89.50 128 ALA A CA 1
ATOM 1035 C C . ALA A 1 128 ? -8.716 -18.085 -17.592 1.00 89.50 128 ALA A C 1
ATOM 1037 O O . ALA A 1 128 ? -8.700 -18.936 -18.474 1.00 89.50 128 ALA A O 1
ATOM 1038 N N . ILE A 1 129 ? -8.095 -18.275 -16.425 1.00 88.75 129 ILE A N 1
ATOM 1039 C CA . ILE A 1 129 ? -7.224 -19.433 -16.185 1.00 88.75 129 ILE A CA 1
ATOM 1040 C C . ILE A 1 129 ? -7.993 -20.762 -16.144 1.00 88.75 129 ILE A C 1
ATOM 1042 O O . ILE A 1 129 ? -7.454 -21.792 -16.531 1.00 88.75 129 ILE A O 1
ATOM 1046 N N . SER A 1 130 ? -9.259 -20.751 -15.713 1.00 86.31 130 SER A N 1
ATOM 1047 C CA . SER A 1 130 ? -10.101 -21.956 -15.661 1.00 86.31 130 SER A CA 1
ATOM 1048 C C . SER A 1 130 ? -10.781 -22.303 -16.989 1.00 86.31 130 SER A C 1
ATOM 1050 O O . SER A 1 130 ? -11.192 -23.446 -17.176 1.00 86.31 130 SER A O 1
ATOM 1052 N N . SER A 1 131 ? -10.913 -21.340 -17.907 1.00 84.69 131 SER A N 1
ATOM 1053 C CA . SER A 1 131 ? -11.567 -21.533 -19.212 1.00 84.69 131 SER A CA 1
ATOM 1054 C C . SER A 1 131 ? -10.595 -21.797 -20.361 1.00 84.69 131 SER A C 1
ATOM 1056 O O . SER A 1 131 ? -11.015 -22.268 -21.418 1.00 84.69 131 SER A O 1
ATOM 1058 N N . VAL A 1 132 ? -9.304 -21.520 -20.172 1.00 82.12 132 VAL A N 1
ATOM 1059 C CA . VAL A 1 132 ? -8.274 -21.817 -21.167 1.00 82.12 132 VAL A CA 1
ATOM 1060 C C . VAL A 1 132 ? -7.837 -23.270 -21.014 1.00 82.12 132 VAL A C 1
ATOM 1062 O O . VAL A 1 132 ? -7.313 -23.682 -19.982 1.00 82.12 132 VAL A O 1
ATOM 1065 N N . GLN A 1 133 ? -8.042 -24.055 -22.067 1.00 68.44 133 GLN A N 1
ATOM 1066 C CA . GLN A 1 133 ? -7.485 -25.395 -22.171 1.00 68.44 133 GLN A CA 1
ATOM 1067 C C . GLN A 1 133 ? -5.989 -25.241 -22.464 1.00 68.44 133 GLN A C 1
ATOM 1069 O O . GLN A 1 133 ? -5.621 -24.725 -23.518 1.00 68.44 133 GLN A O 1
ATOM 1074 N N . GLY A 1 134 ? -5.142 -25.599 -21.495 1.00 71.81 134 GLY A N 1
ATOM 1075 C CA . GLY A 1 134 ? -3.691 -25.564 -21.669 1.00 71.81 134 GLY A CA 1
ATOM 1076 C C . GLY A 1 134 ? -3.276 -26.383 -22.889 1.00 71.81 134 GLY A C 1
ATOM 1077 O O . GLY A 1 134 ? -3.871 -27.418 -23.181 1.00 71.81 134 GLY A O 1
ATOM 1078 N N . ASP A 1 135 ? -2.254 -25.924 -23.593 1.00 69.31 135 ASP A N 1
ATOM 1079 C CA . ASP A 1 135 ? -1.656 -26.552 -24.773 1.00 69.31 135 ASP A CA 1
ATOM 1080 C C . ASP A 1 135 ? -0.760 -27.760 -24.427 1.00 69.31 135 ASP A C 1
ATOM 1082 O O . ASP A 1 135 ? 0.195 -28.053 -25.144 1.00 69.31 135 ASP A O 1
ATOM 1086 N N . SER A 1 136 ? -1.065 -28.451 -23.319 1.00 59.03 136 SER A N 1
ATOM 1087 C CA . SER A 1 136 ? -0.356 -29.662 -22.874 1.00 59.03 136 SER A CA 1
ATOM 1088 C C . SER A 1 136 ? -0.590 -30.853 -23.796 1.00 59.03 136 SER A C 1
ATOM 1090 O O . SER A 1 136 ? -1.752 -31.064 -24.214 1.00 59.03 136 SER A O 1
#

Secondary structure (DSSP, 8-state):
--------HHHHHHHHHHHHHHHHT--PPPPPPHHHHHHHHHHHHHHHHHHHHHTTTSHHHHHHHHHHHHHHHHHSTT-HHHHHHHHHHHHHHHHHT---HHHHHHHHHHHHHHHHHHHHTSHHHHHHHHHS----

Foldseek 3Di:
DDDDDPQDPVNVVVVVVVVVCVVVPDDDPDPDDPVRVVVVVLVVLQVLLVVLLVVVVPVVSLVSNLVSLVVNCVVVVVPLVSLLVNLVSLQCCLPPNDPDPVSSVVSNVSSVVSVVVSCCPDPVNVVVVVPDDDPD

pLDDT: mean 89.68, std 12.76, range [42.31, 98.88]